Protein AF-A0A2H6FZ23-F1 (afdb_monomer)

Secondary structure (DSSP, 8-state):
---S-------EEEE-SSEEEEE--GGGS-TT-SSPPPPTT---TT-TT-EEEEEEE-TTS-EEEEEEEEEEE---TTT-TT---EEEEEEGGGB-TTS-B---

pLDDT: mean 79.27, std 12.31, range [32.56, 94.25]

Mean predicted aligned error: 7.19 Å

Radius of gyration: 14.85 Å; Cα contacts (8 Å, |Δi|>4): 155; chains: 1; bounding box: 40×26×44 Å

Foldseek 3Di:
DCPVDADADFDFPDDDPWKTKTFDDVVPGDDPDPHDHAPVVHPPPPQAQPFDKDWDADPVRDIDIDRQFGWHDAFDVPPDPPGGRMTMTTGPVQADPVRDGHDD

Sequence (104 aa):
MNFGLFTAIVISRTVTDTQITWLLEPEHQLDNSKIDPPPPEYNLGGISGGPLISFFESENYISYYCLSGIVTEHPDYENNEFTIERLIAIRADVINEKGRIIFK

Solvent-accessible surface area (backbone atoms only — not comparable to full-atom values): 6714 Å² total; per-residue (Å²): 135,84,86,79,78,82,71,84,89,69,67,74,74,45,77,60,98,54,37,39,30,33,52,66,52,81,92,73,56,67,86,86,51,94,60,70,77,78,61,86,88,57,82,55,78,80,48,57,72,36,80,38,74,42,81,48,69,46,98,85,74,51,74,48,77,43,78,48,18,33,27,68,47,62,45,46,71,91,84,33,99,79,52,55,53,41,36,33,22,39,31,38,91,35,44,49,100,83,75,42,82,53,87,131

Structure (mmCIF, N/CA/C/O backbone):
data_AF-A0A2H6FZ23-F1
#
_entry.id   AF-A0A2H6FZ23-F1
#
loop_
_atom_site.group_PDB
_atom_site.id
_atom_site.type_symbol
_atom_site.label_atom_id
_atom_site.label_alt_id
_atom_site.label_comp_id
_atom_site.label_asym_id
_atom_site.label_entity_id
_atom_site.label_seq_id
_atom_site.pdbx_PDB_ins_code
_atom_site.Cartn_x
_atom_site.Cartn_y
_atom_site.Cartn_z
_atom_site.occupancy
_atom_site.B_iso_or_equiv
_atom_site.auth_seq_id
_atom_site.auth_comp_id
_atom_site.auth_asym_id
_atom_site.auth_atom_id
_atom_site.pdbx_PDB_model_num
ATOM 1 N N . MET A 1 1 ? 18.801 -13.604 4.771 1.00 32.56 1 MET A N 1
ATOM 2 C CA . MET A 1 1 ? 17.982 -13.922 3.584 1.00 32.56 1 MET A CA 1
ATOM 3 C C . MET A 1 1 ? 16.956 -12.810 3.475 1.00 32.56 1 MET A C 1
ATOM 5 O O . MET A 1 1 ? 16.147 -12.683 4.383 1.00 32.56 1 MET A O 1
ATOM 9 N N . ASN A 1 2 ? 17.085 -11.925 2.487 1.00 47.91 2 ASN A N 1
ATOM 10 C CA . ASN A 1 2 ? 16.102 -10.870 2.246 1.00 47.91 2 ASN A CA 1
ATOM 11 C C . ASN A 1 2 ? 15.002 -11.487 1.369 1.00 47.91 2 ASN A C 1
ATOM 13 O O . ASN A 1 2 ? 15.296 -11.941 0.267 1.00 47.91 2 ASN A O 1
ATOM 17 N N . PHE A 1 3 ? 13.775 -11.587 1.880 1.00 52.44 3 PHE A N 1
ATOM 18 C CA . PHE A 1 3 ? 12.640 -12.206 1.179 1.00 52.44 3 PHE A CA 1
ATOM 19 C C . PHE A 1 3 ? 12.012 -11.280 0.119 1.00 52.44 3 PHE A C 1
ATOM 21 O O . PHE A 1 3 ? 10.862 -11.483 -0.255 1.00 52.44 3 PHE A O 1
ATOM 28 N N . GLY A 1 4 ? 12.721 -10.235 -0.325 1.00 53.84 4 GLY A N 1
ATOM 2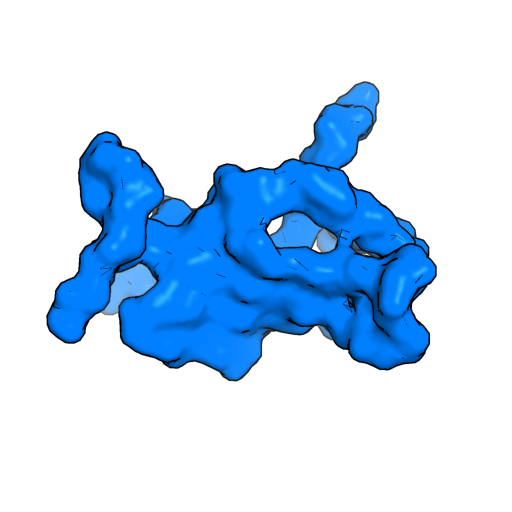9 C CA . GLY A 1 4 ? 12.128 -9.163 -1.131 1.00 53.84 4 GLY A CA 1
ATOM 30 C C . GLY A 1 4 ? 11.117 -8.333 -0.334 1.00 53.84 4 GLY A C 1
ATOM 31 O O . GLY A 1 4 ? 10.238 -7.702 -0.909 1.00 53.84 4 GLY A O 1
ATOM 32 N N . LEU A 1 5 ? 11.209 -8.365 1.001 1.00 57.34 5 LEU A N 1
ATOM 33 C CA . LEU A 1 5 ? 10.348 -7.583 1.878 1.00 57.34 5 LEU A CA 1
ATOM 34 C C . LEU A 1 5 ? 10.853 -6.145 1.889 1.00 57.34 5 LEU 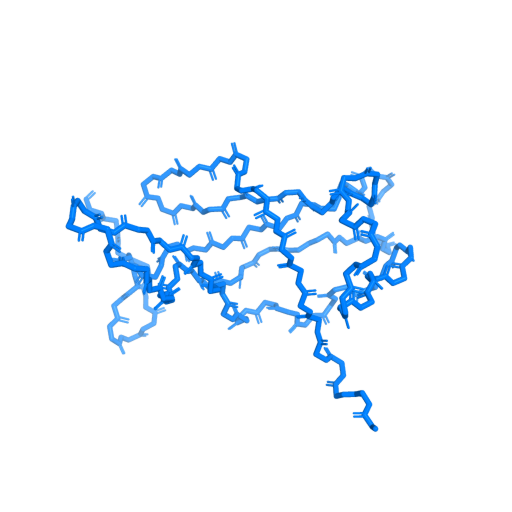A C 1
ATOM 36 O O . LEU A 1 5 ? 11.867 -5.831 2.509 1.00 57.34 5 LEU A O 1
ATOM 40 N N . PHE A 1 6 ? 10.116 -5.286 1.200 1.00 63.28 6 PHE A N 1
ATOM 41 C CA . PHE A 1 6 ? 10.307 -3.851 1.244 1.00 63.28 6 PHE A CA 1
ATOM 42 C C . PHE A 1 6 ? 9.485 -3.260 2.391 1.00 63.28 6 PHE A C 1
ATOM 44 O O . PHE A 1 6 ? 8.291 -3.525 2.515 1.00 63.28 6 PHE A O 1
ATOM 51 N N . THR A 1 7 ? 10.123 -2.471 3.253 1.00 64.69 7 THR A N 1
ATOM 52 C CA . THR A 1 7 ? 9.428 -1.666 4.260 1.00 64.69 7 THR A CA 1
ATOM 53 C C . THR A 1 7 ? 9.868 -0.228 4.065 1.00 64.69 7 THR A C 1
ATOM 55 O O . THR A 1 7 ? 11.060 0.053 4.079 1.00 64.69 7 THR A O 1
ATOM 58 N N . ALA A 1 8 ? 8.919 0.682 3.892 1.00 67.12 8 ALA A N 1
ATOM 59 C CA . ALA A 1 8 ? 9.198 2.108 3.874 1.00 67.12 8 ALA A CA 1
ATOM 60 C C . ALA A 1 8 ? 8.256 2.827 4.822 1.00 67.12 8 ALA A C 1
ATOM 62 O O . ALA A 1 8 ? 7.069 2.510 4.908 1.00 67.12 8 ALA A O 1
ATOM 63 N N . ILE A 1 9 ? 8.811 3.803 5.532 1.00 71.31 9 ILE A N 1
ATOM 64 C CA . ILE A 1 9 ? 8.040 4.759 6.313 1.00 71.31 9 ILE A CA 1
ATOM 65 C C . ILE A 1 9 ? 7.936 6.005 5.450 1.00 71.31 9 ILE A C 1
ATOM 67 O O . ILE A 1 9 ? 8.941 6.623 5.113 1.00 71.31 9 ILE A O 1
ATOM 71 N N . VAL A 1 10 ? 6.713 6.331 5.059 1.00 70.94 10 VAL A N 1
ATOM 72 C CA . VAL A 1 10 ? 6.402 7.395 4.105 1.00 70.94 10 VAL A CA 1
ATOM 73 C C . VAL A 1 10 ? 5.223 8.198 4.620 1.00 70.94 10 VAL A C 1
ATOM 75 O O . VAL A 1 10 ? 4.363 7.681 5.336 1.00 70.94 10 VAL A O 1
ATOM 78 N N . ILE A 1 11 ? 5.174 9.471 4.242 1.00 74.81 11 ILE A N 1
ATOM 79 C CA . ILE A 1 11 ? 4.033 10.333 4.534 1.00 74.81 11 ILE A CA 1
ATOM 80 C C . ILE A 1 11 ? 3.034 10.190 3.384 1.00 74.81 11 ILE A C 1
ATOM 82 O O . ILE A 1 11 ? 3.379 10.373 2.215 1.00 74.81 11 ILE A O 1
ATOM 86 N N . SER A 1 12 ? 1.778 9.873 3.703 1.00 80.75 12 SER A N 1
ATOM 87 C CA . SER A 1 12 ? 0.704 9.856 2.707 1.00 80.75 12 SER A CA 1
ATOM 88 C C . SER A 1 12 ? 0.530 11.249 2.099 1.00 80.75 12 SER A C 1
ATOM 90 O O . SER A 1 12 ? 0.306 12.218 2.825 1.00 80.75 12 SER A O 1
ATOM 92 N N . ARG A 1 13 ? 0.592 11.350 0.770 1.00 83.62 13 ARG A N 1
ATOM 93 C CA . ARG A 1 13 ? 0.443 12.617 0.038 1.00 83.62 13 ARG A CA 1
ATOM 94 C C . ARG A 1 13 ? -1.018 12.973 -0.206 1.00 83.62 13 ARG A C 1
ATOM 96 O O . ARG A 1 13 ? -1.383 14.145 -0.186 1.00 83.62 13 ARG A O 1
ATOM 103 N N . THR A 1 14 ? -1.862 11.975 -0.447 1.00 87.00 14 THR A N 1
ATOM 104 C CA . THR A 1 14 ? -3.298 12.182 -0.662 1.00 87.00 14 THR A CA 1
ATOM 105 C C . THR A 1 14 ? -4.075 11.015 -0.083 1.00 87.00 14 THR A C 1
ATOM 107 O O . THR A 1 14 ? -3.756 9.859 -0.352 1.00 87.00 14 THR A O 1
ATOM 110 N N . VAL A 1 15 ? -5.110 11.326 0.692 1.00 88.38 15 VAL A N 1
ATOM 111 C CA . VAL A 1 15 ? -6.081 10.358 1.199 1.00 88.38 15 VAL A CA 1
ATOM 112 C C . VAL A 1 15 ? -7.451 10.815 0.721 1.00 88.38 15 VAL A C 1
ATOM 114 O O . VAL A 1 15 ? -7.897 11.905 1.073 1.00 88.38 15 VAL A O 1
ATOM 117 N N . THR A 1 16 ? -8.086 10.010 -0.123 1.00 90.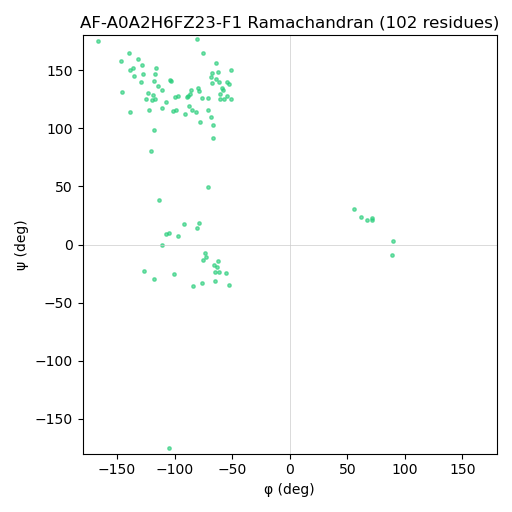75 16 THR A N 1
ATOM 118 C CA . THR A 1 16 ? -9.449 10.240 -0.610 1.00 90.75 16 THR A CA 1
ATOM 119 C C . THR A 1 16 ? -10.421 9.287 0.086 1.00 90.75 16 THR A C 1
ATOM 121 O O . THR A 1 16 ? -10.048 8.498 0.962 1.00 90.75 16 THR A O 1
ATOM 124 N N . ASP A 1 17 ? -11.687 9.316 -0.325 1.00 89.06 17 ASP A N 1
ATOM 125 C CA . ASP A 1 17 ? -12.697 8.380 0.173 1.00 89.06 17 ASP A CA 1
ATOM 126 C C . ASP A 1 17 ? -12.371 6.916 -0.150 1.00 89.06 17 ASP A C 1
ATOM 128 O O . ASP A 1 17 ? -12.815 6.021 0.563 1.00 89.06 17 ASP A O 1
ATOM 132 N N . THR A 1 18 ? -11.561 6.658 -1.183 1.00 90.38 18 THR A N 1
ATOM 133 C CA . THR A 1 18 ? -11.277 5.296 -1.667 1.00 90.38 18 THR A CA 1
ATOM 134 C C . THR A 1 18 ? -9.796 4.960 -1.762 1.00 90.38 18 THR A C 1
ATOM 136 O O . THR A 1 18 ? -9.449 3.782 -1.718 1.00 90.38 18 THR A O 1
ATOM 139 N N . GLN A 1 19 ? -8.915 5.954 -1.870 1.00 92.62 19 GLN A N 1
ATOM 140 C CA . GLN A 1 19 ? -7.504 5.746 -2.180 1.00 92.62 19 GLN A CA 1
ATOM 141 C C . GLN A 1 19 ? -6.584 6.424 -1.171 1.00 92.62 19 GLN A C 1
ATOM 143 O O . GLN A 1 19 ? -6.863 7.511 -0.668 1.00 92.62 19 GLN A O 1
ATOM 148 N N . ILE A 1 20 ? -5.442 5.790 -0.936 1.00 91.50 20 ILE A N 1
ATOM 149 C CA . ILE A 1 20 ? -4.287 6.372 -0.262 1.00 91.50 20 ILE A CA 1
ATOM 150 C C . ILE A 1 20 ? -3.156 6.388 -1.279 1.00 91.50 20 ILE A C 1
ATOM 152 O O . ILE A 1 20 ? -2.821 5.359 -1.860 1.00 91.50 20 ILE A O 1
ATOM 156 N N . THR A 1 21 ? -2.577 7.560 -1.505 1.00 89.62 21 THR A N 1
ATOM 157 C CA . THR A 1 21 ? -1.401 7.732 -2.357 1.00 89.62 21 THR A CA 1
ATOM 158 C C . THR A 1 21 ? -0.224 8.182 -1.510 1.00 89.62 21 THR A C 1
ATOM 160 O O . THR A 1 21 ? -0.355 9.092 -0.683 1.00 89.62 21 THR A O 1
ATOM 163 N N . TRP A 1 22 ? 0.937 7.591 -1.755 1.00 85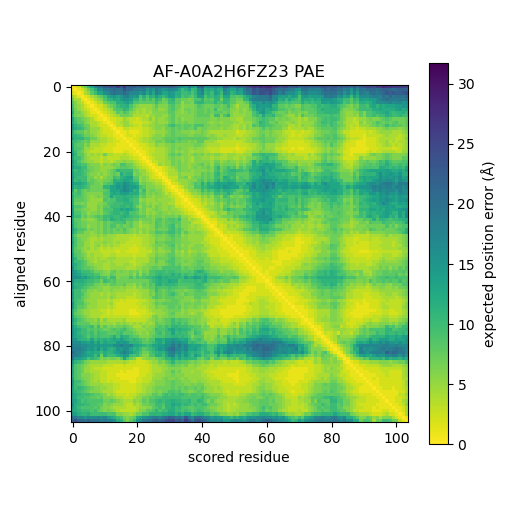.00 22 TRP A N 1
ATOM 164 C CA . TRP A 1 22 ? 2.206 8.072 -1.226 1.00 85.00 22 TRP A CA 1
ATOM 165 C C . TRP A 1 22 ? 3.251 8.137 -2.328 1.00 85.00 22 TRP A C 1
ATOM 167 O O . TRP A 1 22 ? 3.112 7.522 -3.386 1.00 85.00 22 TRP A O 1
ATOM 177 N N . LEU A 1 23 ? 4.272 8.939 -2.061 1.00 79.62 23 LEU A N 1
ATOM 178 C CA . LEU A 1 23 ? 5.475 9.020 -2.865 1.00 79.62 23 LEU A CA 1
ATOM 179 C C . LEU A 1 23 ? 6.602 8.422 -2.038 1.00 79.62 23 LEU A C 1
ATOM 181 O O . LEU A 1 23 ? 6.730 8.720 -0.848 1.00 79.62 23 LEU A O 1
ATOM 185 N N . LEU A 1 24 ? 7.376 7.549 -2.658 1.00 74.44 24 LEU A N 1
ATOM 186 C CA . LEU A 1 24 ? 8.696 7.221 -2.175 1.00 74.44 24 LEU A CA 1
ATOM 187 C C . LEU A 1 24 ? 9.609 8.351 -2.678 1.00 74.44 24 LEU A C 1
ATOM 189 O O . LEU A 1 24 ? 9.698 8.639 -3.863 1.00 74.44 24 LEU A O 1
ATOM 193 N N . GLU A 1 25 ? 10.147 9.121 -1.747 1.00 72.12 25 GLU A N 1
ATOM 194 C CA . GLU A 1 25 ? 11.035 10.240 -2.058 1.00 72.12 25 GLU A CA 1
ATOM 195 C C . GLU A 1 25 ? 12.366 9.896 -1.399 1.00 72.12 25 GLU A C 1
ATOM 197 O O . GLU A 1 25 ? 12.476 10.024 -0.173 1.00 72.12 25 GLU A O 1
ATOM 202 N N . PRO A 1 26 ? 13.342 9.365 -2.159 1.00 69.50 26 PRO A N 1
ATOM 203 C CA . PRO A 1 26 ? 14.626 8.938 -1.616 1.00 69.50 26 PRO A CA 1
ATOM 204 C C . PRO A 1 26 ? 15.311 10.034 -0.793 1.00 69.50 26 PRO A C 1
ATOM 206 O O . PRO A 1 26 ? 15.907 9.753 0.244 1.00 69.50 26 PRO A O 1
ATOM 209 N N . GLU A 1 27 ? 15.149 11.295 -1.192 1.00 68.56 27 GLU A N 1
ATOM 210 C CA . GLU A 1 27 ? 15.665 12.478 -0.498 1.00 68.56 27 GLU A CA 1
ATOM 211 C C . GLU A 1 27 ? 15.038 12.743 0.882 1.00 68.56 27 GLU A C 1
ATOM 213 O O . GLU A 1 27 ? 15.596 13.497 1.678 1.00 68.56 27 GLU A O 1
ATOM 218 N N . HIS A 1 28 ? 13.880 12.147 1.174 1.00 69.50 28 HIS A N 1
ATOM 219 C CA . HIS A 1 28 ? 13.142 12.318 2.427 1.00 69.50 28 HIS A CA 1
ATOM 220 C C . HIS A 1 28 ? 13.209 11.084 3.333 1.00 69.50 28 HIS A C 1
ATOM 222 O O . HIS A 1 28 ? 12.516 11.015 4.353 1.00 69.50 28 HIS 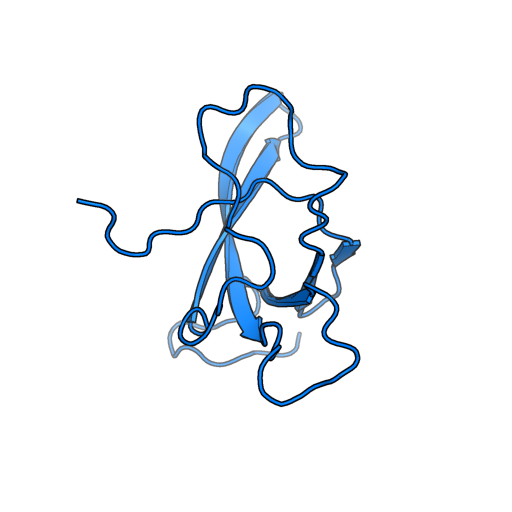A O 1
ATOM 228 N N . GLN A 1 29 ? 14.045 10.107 2.985 1.00 69.38 29 GLN A N 1
ATOM 229 C CA . GLN A 1 29 ? 14.294 8.952 3.835 1.00 69.38 29 GLN A CA 1
ATOM 230 C C . GLN A 1 29 ? 15.051 9.362 5.102 1.00 69.38 29 GLN A C 1
ATOM 232 O O . GLN A 1 29 ? 15.891 10.256 5.102 1.00 69.38 29 GLN A O 1
ATOM 237 N N . LEU A 1 30 ? 14.720 8.710 6.219 1.00 69.62 30 LEU A N 1
ATOM 238 C CA . LEU A 1 30 ? 15.324 9.013 7.512 1.00 69.62 30 LEU A CA 1
ATOM 239 C C . LEU A 1 30 ? 16.782 8.544 7.552 1.00 69.62 30 LEU A C 1
ATOM 241 O O . LEU A 1 30 ? 17.051 7.337 7.567 1.00 69.62 30 LEU A O 1
ATOM 245 N N . ASP A 1 31 ? 17.706 9.496 7.672 1.00 63.94 31 ASP A N 1
ATOM 246 C CA . ASP A 1 31 ? 19.112 9.218 7.960 1.00 63.94 31 ASP A CA 1
ATOM 247 C C . ASP A 1 31 ? 19.229 8.365 9.239 1.00 63.94 31 ASP A C 1
ATOM 249 O O . ASP A 1 31 ? 18.708 8.725 10.298 1.00 63.94 31 ASP A O 1
ATOM 253 N N . ASN A 1 32 ? 19.953 7.242 9.165 1.00 69.88 32 ASN A N 1
ATOM 254 C CA . ASN A 1 32 ? 20.136 6.259 10.251 1.00 69.88 32 ASN A CA 1
ATOM 255 C C . ASN A 1 32 ? 18.909 5.393 10.603 1.00 69.88 32 ASN A C 1
ATOM 257 O O . ASN A 1 32 ? 18.845 4.814 11.694 1.00 69.88 32 ASN A O 1
ATOM 261 N N . SER A 1 33 ? 17.945 5.256 9.691 1.00 72.88 33 SER A N 1
ATOM 262 C CA . SER A 1 33 ? 16.938 4.194 9.775 1.00 72.88 33 SER A CA 1
ATOM 263 C C . SER A 1 33 ? 17.602 2.809 9.890 1.00 72.88 33 SER A C 1
ATOM 265 O O . SER A 1 33 ? 18.582 2.517 9.212 1.00 72.88 33 SER A O 1
ATOM 267 N N . LYS A 1 34 ? 17.04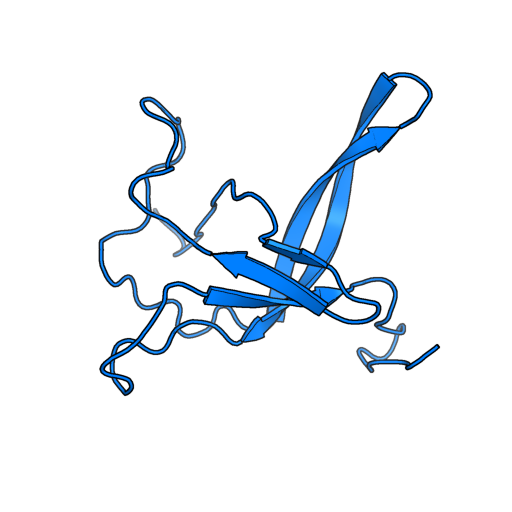9 1.918 10.730 1.00 74.44 34 LYS A N 1
ATOM 268 C CA . LYS A 1 34 ? 17.437 0.486 10.755 1.00 74.44 34 LYS A CA 1
ATOM 269 C C . LYS A 1 34 ? 16.923 -0.291 9.539 1.00 74.44 34 LYS A C 1
ATOM 271 O O . LYS A 1 34 ? 17.247 -1.465 9.384 1.00 74.44 34 LYS A O 1
ATOM 276 N N . ILE A 1 35 ? 16.047 0.334 8.762 1.00 71.19 35 ILE A N 1
ATOM 277 C CA . ILE A 1 35 ? 15.466 -0.203 7.542 1.00 71.19 35 ILE A CA 1
ATOM 278 C C . ILE A 1 35 ? 16.225 0.443 6.394 1.00 71.19 35 ILE A C 1
ATOM 280 O O . ILE A 1 35 ? 16.157 1.666 6.240 1.00 71.19 35 ILE A O 1
ATOM 284 N N . ASP A 1 36 ? 16.946 -0.382 5.640 1.00 68.69 36 ASP A N 1
ATOM 285 C CA . ASP A 1 36 ? 17.671 0.070 4.462 1.00 68.69 36 ASP A CA 1
ATOM 286 C C . ASP A 1 36 ? 16.683 0.640 3.436 1.00 68.69 36 ASP A C 1
ATOM 288 O O . ASP A 1 36 ? 15.598 0.074 3.241 1.00 68.69 36 ASP A O 1
ATOM 292 N N . PRO A 1 37 ? 17.036 1.749 2.772 1.00 68.12 37 PRO A N 1
ATOM 293 C CA . PRO A 1 37 ? 16.217 2.264 1.696 1.00 68.12 37 PRO A CA 1
ATOM 294 C C . PRO A 1 37 ? 16.168 1.270 0.528 1.00 68.12 37 PRO A C 1
ATOM 296 O O . PRO A 1 37 ? 17.082 0.450 0.364 1.00 68.12 37 PRO A O 1
ATOM 299 N N . PRO A 1 38 ? 15.118 1.324 -0.309 1.00 68.38 38 PRO A N 1
ATOM 300 C CA . PRO A 1 38 ? 15.131 0.557 -1.540 1.00 68.38 38 PRO A CA 1
ATOM 301 C C . PRO A 1 38 ? 16.293 1.047 -2.418 1.00 68.38 38 PRO A C 1
ATOM 303 O O . PRO A 1 38 ? 16.631 2.235 -2.386 1.00 68.38 38 PRO A O 1
ATOM 306 N N . PRO A 1 39 ? 16.904 0.161 -3.220 1.00 69.81 39 PRO A N 1
ATOM 307 C CA . PRO A 1 39 ? 17.794 0.589 -4.288 1.00 69.81 39 PRO A CA 1
ATOM 308 C C . PRO A 1 39 ? 17.125 1.659 -5.172 1.00 69.81 39 PRO A C 1
ATOM 310 O O . PRO A 1 39 ? 15.904 1.626 -5.337 1.00 69.81 39 PRO A O 1
ATOM 313 N N . PRO A 1 40 ? 17.891 2.584 -5.772 1.00 70.12 40 PRO A N 1
ATOM 314 C CA . PRO A 1 40 ? 17.349 3.476 -6.793 1.00 70.12 40 PRO A CA 1
ATOM 315 C C . PRO A 1 40 ? 16.652 2.671 -7.895 1.00 70.12 40 PRO A C 1
ATOM 317 O O . PRO A 1 40 ? 17.166 1.622 -8.289 1.00 70.12 40 PRO A O 1
ATOM 320 N N . GLU A 1 41 ? 15.495 3.150 -8.362 1.00 72.12 41 GLU A N 1
ATOM 321 C CA . GLU A 1 41 ? 14.709 2.503 -9.429 1.00 72.12 41 GLU A CA 1
ATOM 322 C C . GLU A 1 41 ? 14.347 1.040 -9.1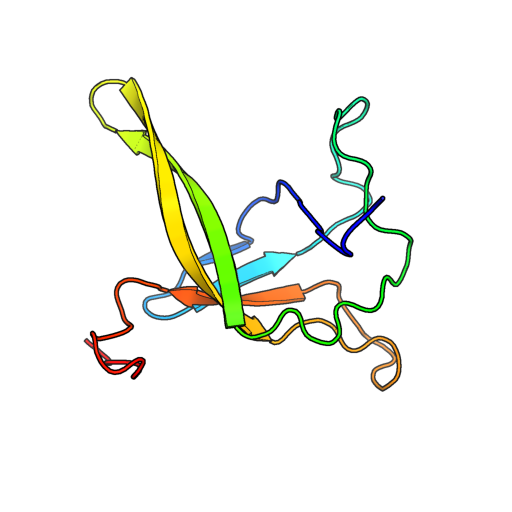06 1.00 72.12 41 GLU A C 1
ATOM 324 O O . GLU A 1 41 ? 14.245 0.190 -9.994 1.00 72.12 41 GLU A O 1
ATOM 329 N N . TYR A 1 42 ? 14.178 0.712 -7.817 1.00 71.00 42 TYR A N 1
ATOM 330 C CA . TYR A 1 42 ? 13.843 -0.649 -7.416 1.00 71.00 42 TYR A CA 1
ATOM 331 C C . TYR A 1 42 ? 12.551 -1.101 -8.094 1.00 71.00 42 TYR A C 1
ATOM 333 O O . TYR A 1 42 ? 11.503 -0.464 -7.968 1.00 71.00 42 TYR A O 1
ATOM 341 N N . ASN A 1 43 ? 12.621 -2.233 -8.796 1.00 73.38 43 ASN A N 1
ATOM 342 C CA . ASN A 1 43 ? 11.456 -2.812 -9.441 1.00 73.38 43 ASN A CA 1
ATOM 343 C C . ASN A 1 43 ? 10.473 -3.288 -8.359 1.00 73.38 43 ASN A C 1
ATOM 345 O O . ASN A 1 43 ? 10.654 -4.334 -7.735 1.00 73.38 43 ASN A O 1
ATOM 349 N N . LEU A 1 44 ? 9.422 -2.496 -8.152 1.00 75.12 44 LEU A N 1
ATOM 350 C CA . LEU A 1 44 ? 8.306 -2.793 -7.256 1.00 75.12 44 LEU A CA 1
ATOM 351 C C . LEU A 1 44 ? 7.281 -3.742 -7.905 1.00 75.12 44 LEU A C 1
ATOM 353 O O . LEU A 1 44 ? 6.173 -3.910 -7.407 1.00 75.12 44 LEU A O 1
ATOM 357 N N . GLY A 1 45 ? 7.633 -4.394 -9.010 1.00 74.81 45 GLY A N 1
ATOM 358 C CA . GLY A 1 45 ? 6.827 -5.413 -9.661 1.00 74.81 45 GLY A CA 1
ATOM 359 C C . GLY A 1 45 ? 6.373 -6.489 -8.678 1.00 74.81 45 GLY A C 1
ATOM 360 O O . GLY A 1 45 ? 7.173 -7.115 -7.984 1.00 74.81 45 GLY A O 1
ATOM 361 N N . GLY A 1 46 ? 5.060 -6.710 -8.625 1.00 77.88 46 GLY A N 1
ATOM 362 C CA . GLY A 1 46 ? 4.455 -7.743 -7.783 1.00 77.88 46 GLY A CA 1
ATOM 363 C C . GLY A 1 46 ? 4.073 -7.296 -6.371 1.00 77.88 46 GLY A C 1
ATOM 364 O O . GLY A 1 46 ? 3.550 -8.117 -5.620 1.00 77.88 46 GLY A O 1
ATOM 365 N N . ILE A 1 47 ? 4.252 -6.020 -6.005 1.00 81.56 47 ILE A N 1
ATOM 366 C CA . ILE A 1 47 ? 3.749 -5.518 -4.713 1.00 81.56 47 ILE A CA 1
ATOM 367 C C . ILE A 1 47 ? 2.232 -5.290 -4.697 1.00 81.56 47 ILE A C 1
ATOM 369 O O . ILE A 1 47 ? 1.664 -5.083 -3.625 1.00 81.56 47 ILE A O 1
ATOM 373 N N . SER A 1 48 ? 1.563 -5.295 -5.856 1.00 85.31 48 SER A N 1
ATOM 374 C CA . SER A 1 48 ? 0.101 -5.204 -5.928 1.00 85.31 48 SER A CA 1
ATOM 375 C C . SER A 1 48 ? -0.547 -6.344 -5.139 1.00 85.31 48 SER A C 1
ATOM 377 O O . SER A 1 48 ? -0.161 -7.504 -5.258 1.00 85.31 48 SER A O 1
ATOM 379 N N . GLY A 1 49 ? -1.535 -6.012 -4.311 1.00 85.88 49 GLY A N 1
ATOM 380 C CA . GLY A 1 49 ? -2.099 -6.908 -3.299 1.00 85.88 49 GLY A CA 1
ATOM 381 C C . GLY A 1 49 ? -1.380 -6.853 -1.944 1.00 85.88 49 GLY A C 1
ATOM 382 O O . GLY A 1 49 ? -1.890 -7.398 -0.966 1.00 85.88 49 GLY A O 1
ATOM 383 N N . GLY A 1 50 ? -0.233 -6.175 -1.857 1.00 86.44 50 GLY A N 1
ATOM 384 C CA . GLY A 1 50 ? 0.514 -5.977 -0.619 1.00 86.44 50 GLY A CA 1
ATOM 385 C C . GLY A 1 50 ? -0.221 -5.079 0.387 1.00 86.44 50 GLY A C 1
ATOM 386 O O . GLY A 1 50 ? -0.948 -4.163 -0.016 1.00 86.44 50 GLY A O 1
ATOM 387 N N . PRO A 1 51 ? -0.048 -5.314 1.702 1.00 87.81 51 PRO A N 1
ATOM 388 C CA . PRO A 1 51 ? -0.698 -4.520 2.734 1.00 87.81 51 PRO A CA 1
ATOM 389 C C . PRO A 1 51 ? 0.016 -3.182 2.949 1.00 87.81 51 PRO A C 1
ATOM 391 O O . PRO A 1 51 ? 1.225 -3.131 3.167 1.00 87.81 51 PRO A O 1
ATOM 394 N N . LEU A 1 52 ? -0.756 -2.100 2.988 1.00 88.00 52 LEU A N 1
ATOM 395 C CA . LEU A 1 52 ? -0.327 -0.827 3.554 1.00 88.00 52 LEU A CA 1
ATOM 396 C C . LEU A 1 52 ? -0.702 -0.802 5.038 1.00 88.00 52 LEU A C 1
ATOM 398 O O . LEU A 1 52 ? -1.884 -0.744 5.385 1.00 88.00 52 LEU A O 1
ATOM 402 N N . ILE A 1 53 ? 0.307 -0.821 5.906 1.00 87.12 53 ILE A N 1
ATOM 403 C CA . ILE A 1 53 ? 0.141 -0.669 7.353 1.00 87.12 53 ILE A CA 1
ATOM 404 C C . ILE A 1 53 ? 0.458 0.774 7.731 1.00 87.12 53 ILE A C 1
ATOM 406 O O . ILE A 1 53 ? 1.531 1.274 7.397 1.00 87.12 53 ILE A O 1
ATOM 410 N N . SER A 1 54 ? -0.450 1.444 8.437 1.00 84.50 54 SER A N 1
ATOM 411 C CA . SER A 1 54 ? -0.219 2.807 8.923 1.00 84.50 54 SER A CA 1
ATOM 412 C C . SER A 1 54 ? -0.214 2.870 10.446 1.00 84.50 54 SER A C 1
ATOM 414 O O . SER A 1 54 ? -0.827 2.046 11.129 1.00 84.50 54 SER A O 1
ATOM 416 N N . PHE A 1 55 ? 0.524 3.851 10.959 1.00 84.31 55 PHE A N 1
ATOM 417 C CA . PHE A 1 55 ? 0.645 4.168 12.375 1.00 84.31 55 PHE A CA 1
ATOM 418 C C . PHE A 1 55 ? -0.315 5.306 12.723 1.00 84.31 55 PHE A C 1
ATOM 420 O O . PHE A 1 55 ? -0.303 6.346 12.065 1.00 84.31 55 PHE A O 1
ATOM 427 N N . PHE A 1 56 ? -1.130 5.105 13.753 1.00 84.31 56 PHE A N 1
ATOM 428 C CA . PHE A 1 56 ? -2.111 6.075 14.225 1.00 84.31 56 PHE A CA 1
ATOM 429 C C . PHE A 1 56 ? -1.962 6.304 15.723 1.00 84.31 56 PHE A C 1
ATOM 431 O O . PHE A 1 56 ? -1.537 5.416 16.463 1.00 84.31 56 PHE A O 1
ATOM 438 N N . GLU A 1 57 ? -2.393 7.478 16.167 1.00 91.06 57 GLU A N 1
ATOM 439 C CA . GLU A 1 57 ? -2.555 7.818 17.575 1.00 91.06 57 GLU A CA 1
ATOM 440 C C . GLU A 1 57 ? -4.033 8.142 17.834 1.00 91.06 57 GLU A C 1
ATOM 442 O O . GLU A 1 57 ? -4.656 8.904 17.096 1.00 91.06 57 GLU A O 1
ATOM 447 N N . SER A 1 58 ? -4.627 7.505 18.845 1.00 90.69 58 SER A N 1
ATOM 448 C CA . SER A 1 58 ? -5.995 7.816 19.285 1.00 90.69 58 SER A CA 1
ATOM 449 C C . SER A 1 58 ? -6.039 9.125 20.085 1.00 90.69 58 SER A C 1
ATOM 451 O O . SER A 1 58 ? -5.029 9.519 20.659 1.00 90.69 58 SER A O 1
ATOM 453 N N . GLU A 1 59 ? -7.227 9.700 20.284 1.00 92.56 59 GLU A N 1
ATOM 454 C CA . GLU A 1 59 ? -7.429 10.868 21.166 1.00 92.56 59 GLU A CA 1
ATOM 455 C C . GLU A 1 59 ? -6.922 10.660 22.608 1.00 92.56 59 GLU A C 1
ATOM 457 O O . GLU A 1 59 ? -6.574 11.619 23.291 1.00 92.56 59 GLU A O 1
ATOM 462 N N . ASN A 1 60 ? -6.833 9.405 23.065 1.00 94.12 60 ASN A N 1
ATOM 463 C CA . ASN A 1 60 ? -6.311 9.039 24.384 1.00 94.12 60 ASN A CA 1
ATOM 464 C C . ASN A 1 60 ? -4.797 8.744 24.384 1.00 94.12 60 ASN A C 1
ATOM 466 O O . ASN A 1 60 ? -4.313 8.085 25.304 1.00 94.12 60 ASN A O 1
ATOM 470 N N . TYR A 1 61 ? -4.053 9.178 23.360 1.00 92.19 61 TYR A N 1
ATOM 471 C CA . TYR A 1 61 ? -2.598 8.983 23.223 1.00 92.19 61 TYR A CA 1
ATOM 472 C C . TYR A 1 61 ? -2.145 7.513 23.153 1.00 92.19 61 TYR A C 1
ATOM 474 O O . TYR A 1 61 ? -1.012 7.167 23.484 1.00 92.19 61 TYR A O 1
ATOM 482 N N . ILE A 1 62 ? -3.040 6.610 22.739 1.00 93.62 62 ILE A N 1
ATOM 483 C CA . ILE A 1 62 ? -2.692 5.222 22.428 1.00 93.62 62 ILE A CA 1
ATOM 484 C C . ILE A 1 62 ? -2.246 5.138 20.970 1.00 93.62 62 ILE A C 1
ATOM 486 O O . ILE A 1 62 ? -3.034 5.398 20.058 1.00 93.62 62 ILE A O 1
ATOM 490 N N . SER A 1 63 ? -1.003 4.712 20.773 1.00 92.56 63 SER A N 1
ATOM 491 C CA . SER A 1 63 ? -0.421 4.429 19.464 1.00 92.56 63 SER A CA 1
ATOM 492 C C . SER A 1 63 ? -0.735 3.007 19.005 1.00 92.56 63 SER A C 1
ATOM 494 O O . SER A 1 63 ? -0.549 2.051 19.762 1.00 92.56 63 SER A O 1
ATOM 496 N N . TYR A 1 64 ? -1.178 2.846 17.760 1.00 87.31 64 TYR A N 1
ATOM 497 C CA . TYR A 1 64 ? -1.499 1.541 17.182 1.00 87.31 64 TYR A CA 1
ATOM 498 C C . TYR A 1 64 ? -1.194 1.479 15.683 1.00 87.31 64 TYR A C 1
ATOM 500 O O . TYR A 1 64 ? -1.128 2.492 14.990 1.00 87.31 64 TYR A O 1
ATOM 508 N N . TYR A 1 65 ? -1.016 0.255 15.185 1.00 88.81 65 TYR A N 1
ATOM 509 C CA . TYR A 1 65 ? -0.866 -0.033 13.761 1.00 88.81 65 TYR A CA 1
ATOM 510 C C . TYR A 1 65 ? -2.165 -0.620 13.217 1.00 88.81 65 TYR A C 1
ATOM 512 O O . TYR A 1 65 ? -2.809 -1.430 13.887 1.00 88.81 65 TYR A O 1
ATOM 520 N N . CYS A 1 66 ? -2.542 -0.239 12.000 1.00 90.12 66 CYS A N 1
ATOM 521 C CA . CYS A 1 66 ? -3.736 -0.754 11.339 1.00 90.12 66 CYS A CA 1
ATOM 522 C C . CYS A 1 66 ? -3.467 -1.031 9.857 1.00 90.12 66 CYS A C 1
ATOM 524 O O . CYS A 1 66 ? -2.649 -0.356 9.231 1.00 90.12 66 CYS A O 1
ATOM 526 N N . LEU A 1 67 ? -4.180 -2.013 9.297 1.00 90.88 67 LEU A N 1
ATOM 527 C CA . LEU A 1 67 ? -4.270 -2.187 7.852 1.00 90.88 67 LEU A CA 1
ATOM 528 C C . LEU A 1 67 ? -5.075 -1.020 7.275 1.00 90.88 67 LEU A C 1
ATOM 530 O O . LEU A 1 67 ? -6.284 -0.927 7.475 1.00 90.88 67 LEU A O 1
ATOM 534 N N . SER A 1 68 ? -4.398 -0.138 6.553 1.00 91.56 68 SER A N 1
ATOM 535 C CA . SER A 1 68 ? -4.998 1.074 5.998 1.00 91.56 68 SER A CA 1
ATOM 536 C C . SER A 1 68 ? -5.346 0.939 4.529 1.00 91.56 68 SER A C 1
ATOM 538 O O . SER A 1 68 ? -6.282 1.589 4.069 1.00 91.56 68 SER A O 1
ATOM 540 N N . GLY 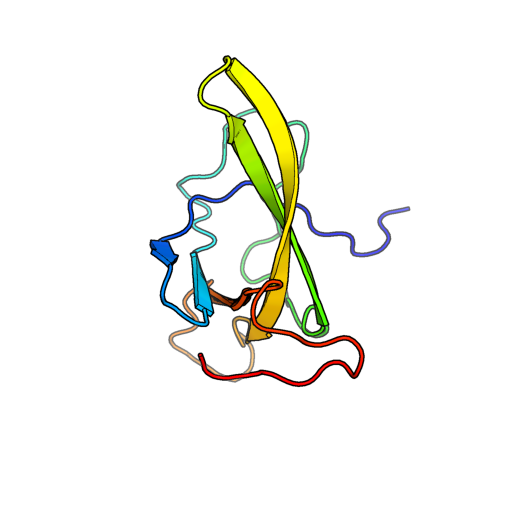A 1 69 ? -4.661 0.064 3.795 1.00 91.88 69 GLY A N 1
ATOM 541 C CA . GLY A 1 69 ? -4.994 -0.190 2.403 1.00 91.88 69 GLY A CA 1
ATOM 542 C C . GLY A 1 69 ? -4.336 -1.423 1.810 1.00 91.88 69 GLY A C 1
ATOM 543 O O . GLY A 1 69 ? -3.514 -2.077 2.447 1.00 91.88 69 GLY A O 1
ATOM 544 N N . ILE A 1 70 ? -4.715 -1.717 0.573 1.00 92.31 70 ILE A N 1
ATOM 545 C CA . ILE A 1 70 ? -4.126 -2.752 -0.274 1.00 92.31 70 ILE A CA 1
ATOM 546 C C . ILE A 1 70 ? -3.565 -2.074 -1.517 1.00 92.31 70 ILE A C 1
ATOM 548 O O . ILE A 1 70 ? -4.302 -1.365 -2.204 1.00 92.31 70 ILE A O 1
ATOM 552 N N . VAL A 1 71 ? -2.276 -2.273 -1.795 1.00 90.94 71 VAL A N 1
ATOM 553 C CA . VAL A 1 71 ? -1.597 -1.688 -2.960 1.00 90.94 71 VAL A CA 1
ATOM 554 C C . VAL A 1 71 ? -2.271 -2.174 -4.242 1.00 90.94 71 VAL A C 1
ATOM 556 O O . VAL A 1 71 ? -2.460 -3.376 -4.428 1.00 90.94 71 VAL A O 1
ATOM 559 N N . THR A 1 72 ? -2.618 -1.257 -5.138 1.00 90.00 72 THR A N 1
ATOM 560 C CA . THR A 1 72 ? -3.197 -1.576 -6.452 1.00 90.00 72 THR A CA 1
ATOM 561 C C . THR A 1 72 ? -2.328 -1.115 -7.605 1.00 90.00 72 THR A C 1
ATOM 563 O O . THR A 1 72 ? -2.338 -1.756 -8.653 1.00 90.00 72 THR A O 1
ATOM 566 N N . GLU A 1 73 ? -1.571 -0.036 -7.417 1.00 87.25 73 GLU A N 1
ATOM 567 C CA . GLU A 1 73 ? -0.689 0.515 -8.442 1.00 87.25 73 GLU A CA 1
ATOM 568 C C . GLU A 1 73 ? 0.665 0.866 -7.835 1.00 87.25 73 GLU A C 1
ATOM 570 O O . GLU A 1 73 ? 0.763 1.310 -6.685 1.00 87.25 73 GLU A O 1
ATOM 575 N N . HIS A 1 74 ? 1.703 0.671 -8.638 1.00 83.38 74 HIS A N 1
ATOM 576 C CA . HIS A 1 74 ? 3.082 0.959 -8.294 1.00 83.38 74 HIS A CA 1
ATOM 577 C C . HIS A 1 74 ? 3.799 1.581 -9.500 1.00 83.38 74 HIS A C 1
ATOM 579 O O . HIS A 1 74 ? 3.291 1.500 -10.622 1.00 83.38 74 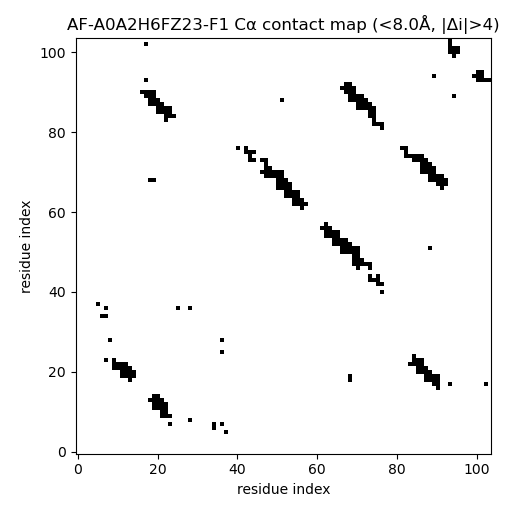HIS A O 1
ATOM 585 N N . PRO A 1 75 ? 4.970 2.195 -9.287 1.00 76.44 75 PRO A N 1
ATOM 586 C CA . PRO A 1 75 ? 5.763 2.775 -10.357 1.00 76.44 75 PRO A CA 1
ATOM 587 C C . PRO A 1 75 ? 6.241 1.683 -11.327 1.00 76.44 75 PRO A C 1
ATOM 589 O O . PRO A 1 75 ? 6.570 0.575 -10.896 1.00 76.44 75 PRO A O 1
ATOM 592 N N . ASP A 1 76 ? 6.275 1.993 -12.623 1.00 76.38 76 ASP A N 1
ATOM 593 C CA . ASP A 1 76 ? 6.748 1.102 -13.689 1.00 76.38 76 ASP A CA 1
ATOM 594 C C . ASP A 1 76 ? 7.925 1.751 -14.427 1.00 76.38 76 ASP A C 1
ATOM 596 O O . ASP A 1 76 ? 7.766 2.350 -15.491 1.00 76.38 76 ASP A O 1
ATOM 600 N N . TYR A 1 77 ? 9.111 1.642 -13.821 1.00 70.31 77 TYR A N 1
ATOM 601 C CA . TYR A 1 77 ? 10.342 2.252 -14.335 1.00 70.31 77 TYR A CA 1
ATOM 602 C C . TYR A 1 77 ? 10.790 1.657 -15.674 1.00 70.31 77 TYR A C 1
ATOM 604 O O . TYR A 1 77 ? 11.493 2.324 -16.427 1.00 70.31 77 TYR A O 1
ATOM 612 N N . GLU A 1 78 ? 10.384 0.423 -15.993 1.00 71.56 78 GLU A N 1
ATOM 613 C CA . GLU A 1 78 ? 10.761 -0.237 -17.247 1.00 71.56 78 GLU A CA 1
ATOM 614 C C . GLU A 1 78 ? 9.963 0.307 -18.439 1.00 71.56 78 GLU A C 1
ATOM 616 O O . GLU A 1 78 ? 10.501 0.393 -19.544 1.00 71.56 78 GLU A O 1
ATOM 621 N N . ASN A 1 79 ? 8.700 0.701 -18.230 1.00 73.12 79 ASN A N 1
ATOM 622 C CA . ASN A 1 79 ? 7.808 1.120 -19.317 1.00 73.12 79 ASN A CA 1
ATOM 623 C C . ASN A 1 79 ? 7.456 2.616 -19.317 1.00 73.12 79 ASN A C 1
ATOM 625 O O . ASN A 1 79 ? 6.705 3.052 -20.195 1.00 73.12 79 ASN A O 1
ATOM 629 N N . ASN A 1 80 ? 7.945 3.418 -18.365 1.00 66.31 80 ASN A N 1
ATOM 630 C CA . ASN A 1 80 ? 7.525 4.815 -18.238 1.00 66.31 80 ASN A CA 1
ATOM 631 C C . ASN A 1 80 ? 8.695 5.770 -17.914 1.00 66.31 80 ASN A C 1
ATOM 633 O O . ASN A 1 80 ? 9.274 5.736 -16.830 1.00 66.31 80 ASN A O 1
ATOM 637 N N . GLU A 1 81 ? 9.016 6.674 -18.851 1.00 58.78 81 GLU A N 1
ATOM 638 C CA . GLU A 1 81 ? 10.110 7.662 -18.727 1.00 58.78 81 GLU A CA 1
ATOM 639 C C . GLU A 1 81 ? 9.899 8.673 -17.583 1.00 58.78 81 GLU A C 1
ATOM 641 O O . GLU A 1 81 ? 10.855 9.288 -17.116 1.00 58.78 81 GLU A O 1
ATOM 646 N N . PHE A 1 82 ? 8.660 8.836 -17.103 1.00 57.72 82 PHE A N 1
ATOM 647 C CA . PHE A 1 82 ? 8.303 9.745 -16.006 1.00 57.72 82 PHE A CA 1
ATOM 648 C C . PHE A 1 82 ? 7.838 8.991 -14.763 1.00 57.72 82 PHE A C 1
ATOM 650 O O . PHE A 1 82 ? 6.892 9.410 -14.090 1.00 57.72 82 PHE A O 1
ATOM 657 N N . THR A 1 83 ? 8.469 7.857 -14.468 1.00 61.59 83 THR A N 1
ATOM 658 C CA . THR A 1 83 ? 8.118 7.057 -13.297 1.00 61.59 83 THR A CA 1
ATOM 659 C C . THR A 1 83 ? 8.451 7.809 -12.013 1.00 61.59 83 THR A C 1
ATOM 661 O O . THR A 1 83 ? 9.552 7.743 -11.479 1.00 61.59 83 THR A O 1
ATOM 664 N N . ILE A 1 84 ? 7.467 8.549 -11.511 1.00 63.44 84 ILE A N 1
ATOM 665 C CA . ILE A 1 84 ? 7.445 9.032 -10.136 1.00 63.44 84 ILE A CA 1
ATOM 666 C C . ILE A 1 84 ? 7.290 7.791 -9.259 1.00 63.44 84 ILE A C 1
ATOM 668 O O . ILE A 1 84 ? 6.466 6.935 -9.588 1.00 63.44 84 ILE A O 1
ATOM 672 N N . GLU A 1 85 ? 8.009 7.709 -8.136 1.00 72.44 85 GLU A N 1
ATOM 673 C CA . GLU A 1 85 ? 7.897 6.600 -7.179 1.00 72.44 85 GLU A CA 1
ATOM 674 C C . GLU A 1 85 ? 6.562 6.641 -6.391 1.00 72.44 85 GLU A C 1
ATOM 676 O O . GLU A 1 85 ? 6.487 6.611 -5.162 1.00 72.44 85 GLU A O 1
ATOM 681 N N . ARG A 1 86 ? 5.455 6.787 -7.114 1.00 80.88 86 ARG A N 1
ATOM 682 C CA . ARG A 1 86 ? 4.101 6.882 -6.611 1.00 80.88 86 ARG A CA 1
ATOM 683 C C . ARG A 1 86 ? 3.510 5.500 -6.438 1.00 80.88 86 ARG A C 1
ATOM 685 O O . ARG A 1 86 ? 3.454 4.698 -7.365 1.00 80.88 86 ARG A O 1
ATOM 692 N N . LEU A 1 87 ? 2.959 5.287 -5.259 1.00 85.88 87 LEU A N 1
ATOM 693 C CA . LEU A 1 87 ? 2.223 4.091 -4.908 1.00 85.88 87 LEU A CA 1
ATOM 694 C C . LEU A 1 87 ? 0.790 4.459 -4.563 1.00 85.88 87 LEU A C 1
ATOM 696 O O . LEU A 1 87 ? 0.533 5.480 -3.915 1.00 85.88 87 LEU A O 1
ATOM 700 N N . ILE A 1 88 ? -0.141 3.619 -5.002 1.00 89.94 88 ILE A N 1
ATOM 701 C CA . ILE A 1 88 ? -1.563 3.783 -4.722 1.00 89.94 88 ILE A CA 1
ATOM 702 C C . ILE A 1 88 ? -2.062 2.522 -4.042 1.00 89.94 88 ILE A C 1
ATOM 704 O O . ILE A 1 88 ? -1.871 1.412 -4.542 1.00 89.94 88 ILE A O 1
ATOM 708 N N . ALA A 1 89 ? -2.756 2.709 -2.927 1.00 92.19 89 ALA A N 1
ATOM 709 C CA . ALA A 1 89 ? -3.541 1.673 -2.289 1.00 92.19 89 ALA A CA 1
ATOM 710 C C . ALA A 1 89 ? -5.021 2.044 -2.272 1.00 92.19 89 ALA A C 1
ATOM 712 O O . ALA A 1 89 ? -5.384 3.208 -2.087 1.00 92.19 89 ALA A O 1
ATOM 713 N N . ILE A 1 90 ? -5.879 1.035 -2.386 1.00 94.25 90 ILE A N 1
ATOM 714 C CA . ILE A 1 90 ? -7.292 1.156 -2.032 1.00 94.25 90 ILE A CA 1
ATOM 715 C C . ILE A 1 90 ? -7.417 1.038 -0.523 1.00 94.25 90 ILE A C 1
ATOM 717 O O . ILE A 1 90 ? -6.813 0.154 0.085 1.00 94.25 90 ILE A O 1
ATOM 721 N N . ARG A 1 91 ? -8.207 1.921 0.084 1.00 93.19 91 ARG A N 1
ATOM 722 C CA . ARG A 1 91 ? -8.446 1.913 1.524 1.00 93.19 91 ARG A CA 1
ATOM 723 C C . ARG A 1 91 ? -9.054 0.589 1.977 1.00 93.19 91 ARG A C 1
ATOM 725 O O . ARG A 1 91 ? -10.003 0.089 1.380 1.00 93.19 91 ARG A O 1
ATOM 732 N N . ALA A 1 92 ? -8.543 0.037 3.070 1.00 92.38 92 ALA A N 1
ATOM 733 C CA . ALA A 1 92 ? -9.009 -1.253 3.567 1.00 92.38 92 ALA A CA 1
ATOM 734 C C . ALA A 1 92 ? -10.481 -1.207 4.019 1.00 92.38 92 ALA A C 1
ATOM 736 O O . ALA A 1 92 ? -11.205 -2.181 3.846 1.00 92.38 92 ALA A O 1
ATOM 737 N N . ASP A 1 93 ? -10.956 -0.063 4.528 1.00 91.75 93 ASP A N 1
ATOM 738 C CA . ASP A 1 93 ? -12.335 0.104 5.008 1.00 91.75 93 ASP A CA 1
ATOM 739 C C . ASP A 1 93 ? -13.390 0.192 3.893 1.00 91.75 93 ASP A C 1
ATOM 741 O O . ASP A 1 93 ? -14.588 0.196 4.185 1.00 91.75 93 ASP A O 1
ATOM 745 N N . VAL A 1 94 ? -12.963 0.257 2.627 1.00 93.25 94 VAL A N 1
ATOM 746 C CA . VAL A 1 94 ? -13.852 0.178 1.456 1.00 93.25 94 VAL A CA 1
ATOM 747 C C . VAL A 1 94 ? -13.769 -1.178 0.756 1.00 93.25 94 VAL A C 1
ATOM 749 O O . VAL A 1 94 ? -14.314 -1.332 -0.334 1.00 93.25 94 VAL A O 1
ATOM 752 N N . ILE A 1 95 ? -13.102 -2.170 1.351 1.00 91.06 95 ILE A N 1
ATOM 753 C CA . ILE A 1 95 ? -13.010 -3.533 0.821 1.00 91.06 95 ILE A CA 1
ATOM 754 C C . ILE A 1 95 ? -13.870 -4.450 1.692 1.00 91.06 95 ILE A C 1
ATOM 756 O O . ILE A 1 95 ? -13.672 -4.545 2.901 1.00 91.06 95 ILE A O 1
ATOM 760 N N . ASN A 1 96 ? -14.839 -5.133 1.083 1.00 91.50 96 ASN A N 1
ATOM 761 C CA . ASN A 1 96 ? -15.691 -6.078 1.805 1.00 91.50 96 ASN A CA 1
ATOM 762 C C . ASN A 1 96 ? -15.020 -7.450 2.008 1.00 91.50 96 ASN A C 1
ATOM 764 O O . ASN A 1 96 ? -13.944 -7.731 1.478 1.00 91.50 96 ASN A O 1
ATOM 768 N N . GLU A 1 97 ? -15.695 -8.356 2.715 1.00 90.25 97 GLU A N 1
ATOM 769 C CA . GLU A 1 97 ? -15.203 -9.704 3.034 1.00 90.25 97 GLU A CA 1
ATOM 770 C C . GLU A 1 97 ? -14.951 -10.590 1.801 1.00 90.25 97 GLU A C 1
ATOM 772 O O . GLU A 1 97 ? -14.295 -11.625 1.895 1.00 90.25 97 GLU A O 1
ATOM 777 N N . LYS A 1 98 ? -15.460 -10.182 0.633 1.00 91.81 98 LYS A N 1
ATOM 778 C CA . LYS A 1 98 ? -15.253 -10.853 -0.658 1.00 91.81 98 LYS A CA 1
ATOM 779 C C . LYS A 1 98 ? -14.124 -10.222 -1.475 1.00 91.81 98 LYS A C 1
ATOM 781 O O . LYS A 1 98 ? -13.974 -10.573 -2.645 1.00 91.81 98 LYS A O 1
ATOM 786 N N . GLY A 1 99 ? -13.379 -9.274 -0.905 1.00 85.00 99 GLY A N 1
ATOM 787 C CA . GLY A 1 99 ? -12.298 -8.566 -1.587 1.00 85.00 99 GLY A CA 1
ATOM 788 C C . GLY A 1 99 ? -12.782 -7.574 -2.647 1.00 85.00 99 GLY A C 1
ATOM 789 O O . GLY A 1 99 ? -12.045 -7.278 -3.583 1.00 85.00 99 GLY A O 1
ATOM 790 N N . ARG A 1 100 ? -14.029 -7.090 -2.560 1.00 89.88 100 ARG A N 1
ATOM 791 C CA . ARG A 1 100 ? -14.591 -6.133 -3.526 1.00 89.88 100 ARG A CA 1
ATOM 792 C C . ARG A 1 100 ? -14.612 -4.725 -2.957 1.00 89.88 100 ARG A C 1
ATOM 794 O O . ARG A 1 100 ? -14.984 -4.537 -1.801 1.00 89.88 100 ARG A O 1
ATOM 801 N N . ILE A 1 101 ? -14.295 -3.759 -3.814 1.00 89.25 101 ILE A N 1
ATOM 802 C CA . ILE A 1 101 ? -14.397 -2.333 -3.508 1.00 89.25 101 ILE A CA 1
ATOM 803 C C . ILE A 1 101 ? -15.877 -1.949 -3.446 1.00 89.25 101 ILE A C 1
ATOM 805 O O . ILE A 1 101 ? -16.630 -2.203 -4.389 1.00 89.25 101 ILE A O 1
ATOM 809 N N . ILE A 1 102 ? -16.286 -1.349 -2.334 1.00 89.44 102 ILE A N 1
ATOM 810 C CA . ILE A 1 102 ? -17.625 -0.814 -2.110 1.00 89.44 102 ILE A CA 1
ATOM 811 C C . ILE A 1 102 ? -17.546 0.712 -2.050 1.00 89.44 102 ILE A C 1
ATOM 813 O O . ILE A 1 102 ? -16.884 1.285 -1.190 1.00 89.44 102 ILE A O 1
ATOM 817 N N . PHE A 1 103 ? -18.218 1.380 -2.985 1.00 78.12 103 PHE A N 1
ATOM 818 C CA . PHE A 1 103 ? -18.385 2.830 -2.932 1.00 78.12 103 PHE A CA 1
ATOM 819 C C . PHE A 1 103 ? -19.448 3.145 -1.874 1.00 78.12 103 PHE A C 1
ATOM 821 O O . PHE A 1 103 ? -20.524 2.542 -1.901 1.00 78.12 103 PHE A O 1
ATOM 828 N N . LYS A 1 104 ? -19.105 4.008 -0.913 1.00 60.38 104 LYS A N 1
ATOM 829 C CA . LYS A 1 104 ? -20.050 4.508 0.093 1.00 60.38 104 LYS A CA 1
ATOM 830 C C . LYS A 1 104 ? -20.969 5.562 -0.513 1.00 60.38 104 LYS A C 1
ATOM 832 O O . LYS A 1 104 ? -20.489 6.313 -1.391 1.00 60.38 104 LYS A O 1
#